Protein AF-A0A958V7B7-F1 (afdb_monomer_lite)

Structure (mmCIF, N/CA/C/O backbone):
data_AF-A0A958V7B7-F1
#
_entry.id   AF-A0A958V7B7-F1
#
loop_
_atom_site.group_PDB
_atom_site.id
_atom_site.type_symbol
_atom_site.label_atom_id
_atom_site.label_alt_id
_atom_site.label_comp_id
_atom_site.label_asym_id
_atom_site.label_entity_id
_atom_site.label_seq_id
_atom_site.pdbx_PDB_ins_code
_atom_site.Cartn_x
_atom_site.Cartn_y
_atom_site.Cartn_z
_atom_site.occupancy
_atom_site.B_iso_or_equiv
_atom_site.auth_seq_id
_atom_site.auth_comp_id
_atom_site.auth_asym_id
_atom_site.auth_atom_id
_atom_site.pdbx_PDB_model_num
ATOM 1 N N . MET A 1 1 ? -15.637 -10.402 1.774 1.00 50.88 1 MET A N 1
ATOM 2 C CA . MET A 1 1 ? -14.508 -10.799 2.648 1.00 50.88 1 MET A CA 1
ATOM 3 C C . MET A 1 1 ? -13.690 -9.546 2.922 1.00 50.88 1 MET A C 1
ATOM 5 O O . MET A 1 1 ? -13.561 -8.767 1.983 1.00 50.88 1 MET A O 1
ATOM 9 N N . PRO A 1 2 ? -13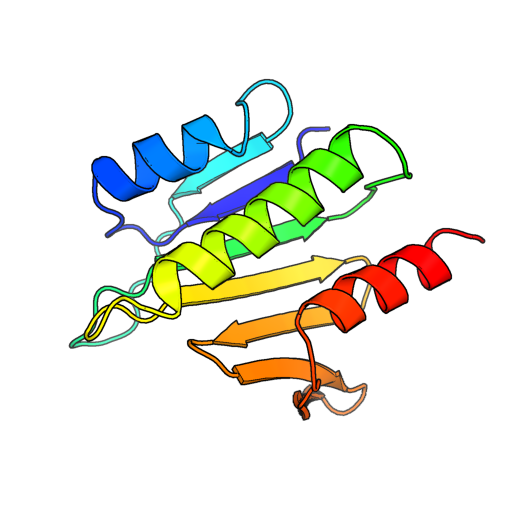.206 -9.317 4.154 1.00 59.47 2 PRO A N 1
ATOM 10 C CA . PRO A 1 2 ? -12.416 -8.130 4.476 1.00 59.47 2 PRO A CA 1
ATOM 11 C C . PRO A 1 2 ? -11.091 -8.124 3.703 1.00 59.47 2 PRO A C 1
ATOM 13 O O . PRO A 1 2 ? -10.537 -9.182 3.384 1.00 59.47 2 PRO A O 1
ATOM 16 N N . VAL A 1 3 ? -10.589 -6.931 3.384 1.00 64.38 3 VAL A N 1
ATOM 17 C CA . VAL A 1 3 ? -9.288 -6.767 2.720 1.00 64.38 3 VAL A CA 1
ATOM 18 C C . VAL A 1 3 ? -8.189 -7.039 3.742 1.00 64.38 3 VAL A C 1
ATOM 20 O O . VAL A 1 3 ? -8.166 -6.439 4.815 1.00 64.38 3 VAL A O 1
ATOM 23 N N . ASN A 1 4 ? -7.272 -7.949 3.419 1.00 66.81 4 ASN A N 1
ATOM 24 C CA . ASN A 1 4 ? -6.171 -8.288 4.316 1.00 66.81 4 ASN A CA 1
ATOM 25 C C . ASN A 1 4 ? -5.042 -7.261 4.179 1.00 66.81 4 ASN A C 1
ATOM 27 O O . ASN A 1 4 ? -4.540 -7.040 3.074 1.00 66.81 4 ASN A O 1
ATOM 31 N N . ILE A 1 5 ? -4.625 -6.697 5.312 1.00 65.81 5 ILE A N 1
ATOM 32 C CA . ILE A 1 5 ? -3.476 -5.802 5.450 1.00 65.81 5 ILE A CA 1
ATOM 33 C C . ILE A 1 5 ? -2.452 -6.514 6.324 1.00 65.81 5 ILE A C 1
ATOM 35 O O . ILE A 1 5 ? -2.680 -6.689 7.516 1.00 65.81 5 ILE A O 1
ATOM 39 N N . ALA A 1 6 ? -1.320 -6.927 5.763 1.00 68.19 6 ALA A N 1
ATOM 40 C CA . ALA A 1 6 ? -0.248 -7.518 6.556 1.00 68.19 6 ALA A CA 1
ATOM 41 C C . ALA A 1 6 ? 0.808 -6.462 6.913 1.00 68.19 6 ALA A C 1
ATOM 43 O O . ALA A 1 6 ? 1.375 -5.861 6.007 1.00 68.19 6 ALA A O 1
ATOM 44 N N . THR A 1 7 ? 1.079 -6.245 8.199 1.00 62.94 7 THR A N 1
ATOM 45 C CA . THR A 1 7 ? 2.079 -5.286 8.704 1.00 62.94 7 THR A CA 1
ATOM 46 C C . THR A 1 7 ? 3.398 -5.979 9.074 1.00 62.94 7 THR A C 1
ATOM 48 O O . THR A 1 7 ? 3.413 -7.198 9.216 1.00 62.94 7 THR A O 1
ATOM 51 N N . SER A 1 8 ? 4.499 -5.255 9.305 1.00 64.00 8 SER A N 1
ATOM 52 C CA . SER A 1 8 ? 5.667 -5.816 10.015 1.00 64.00 8 SER A CA 1
ATOM 53 C C . SER A 1 8 ? 5.348 -6.074 11.500 1.00 64.00 8 SER A C 1
ATOM 55 O O . SER A 1 8 ? 4.337 -5.589 12.022 1.00 64.00 8 SER A O 1
ATOM 57 N N . ILE A 1 9 ? 6.175 -6.871 12.189 1.00 62.94 9 ILE A N 1
ATOM 58 C CA . ILE A 1 9 ? 5.991 -7.159 13.624 1.00 62.94 9 ILE A CA 1
ATOM 59 C C . ILE A 1 9 ? 6.337 -5.952 14.513 1.00 62.94 9 ILE A C 1
ATOM 61 O O . ILE A 1 9 ? 5.739 -5.786 15.573 1.00 62.94 9 ILE A O 1
ATOM 65 N N . ASP A 1 10 ? 7.227 -5.077 14.039 1.00 64.19 10 ASP A N 1
ATOM 66 C CA . ASP A 1 10 ? 7.807 -3.959 14.795 1.00 64.19 10 ASP A CA 1
ATOM 67 C C . ASP A 1 10 ? 7.055 -2.623 14.632 1.00 64.19 10 ASP A C 1
ATOM 69 O O . ASP A 1 10 ? 7.627 -1.552 14.848 1.00 64.19 10 ASP A O 1
ATOM 73 N N . ILE A 1 11 ? 5.772 -2.652 14.249 1.00 70.06 11 ILE A N 1
ATOM 74 C CA . ILE A 1 11 ? 4.967 -1.424 14.158 1.00 70.06 11 ILE A CA 1
ATOM 75 C C . ILE A 1 11 ? 4.736 -0.822 15.550 1.00 70.06 11 ILE A C 1
ATOM 77 O O . ILE A 1 11 ? 4.385 -1.534 16.498 1.00 70.06 11 ILE A O 1
ATOM 81 N N . SER A 1 12 ? 4.914 0.494 15.698 1.00 70.19 12 SER A N 1
ATOM 82 C CA . SER A 1 12 ? 4.615 1.167 16.967 1.00 70.19 12 SER A CA 1
ATOM 83 C C . SER A 1 12 ? 3.104 1.269 17.196 1.00 70.19 12 SER A C 1
ATOM 85 O O . SER A 1 12 ? 2.309 1.226 16.258 1.00 70.19 12 SER A O 1
ATOM 87 N N . LYS A 1 13 ? 2.683 1.447 18.456 1.00 73.81 13 LYS A N 1
ATOM 88 C CA . LYS A 1 13 ? 1.261 1.632 18.796 1.00 73.81 13 LYS A CA 1
ATOM 89 C C . LYS A 1 13 ? 0.630 2.802 18.031 1.00 73.81 13 LYS A C 1
ATOM 91 O O . LYS A 1 13 ? -0.489 2.687 17.562 1.00 73.81 13 LYS A O 1
ATOM 96 N N . GLU A 1 14 ? 1.375 3.888 17.847 1.00 73.50 14 GLU A N 1
ATOM 97 C CA . GLU A 1 14 ? 0.943 5.044 17.053 1.00 73.50 14 GLU A CA 1
ATOM 98 C C . GLU A 1 14 ? 0.683 4.686 15.583 1.00 73.50 14 GLU A C 1
ATOM 100 O O . GLU A 1 14 ? -0.236 5.226 14.976 1.00 73.50 14 GLU A O 1
ATOM 105 N N . GLU A 1 15 ? 1.475 3.778 15.007 1.00 69.81 15 GLU A N 1
ATOM 106 C CA . GLU A 1 15 ? 1.292 3.297 13.634 1.00 69.81 15 GLU A CA 1
ATOM 107 C C . GLU A 1 15 ? 0.095 2.357 13.544 1.00 69.81 15 GLU A C 1
ATOM 109 O O . GLU A 1 15 ? -0.679 2.438 12.597 1.00 69.81 15 GLU A O 1
ATOM 114 N N . GLU A 1 16 ? -0.100 1.508 14.551 1.00 74.81 16 GLU A N 1
ATOM 115 C CA . GLU A 1 16 ? -1.279 0.653 14.644 1.00 74.81 16 GLU A CA 1
ATOM 116 C C . GLU A 1 16 ? -2.568 1.474 14.804 1.00 74.81 16 GLU A C 1
ATOM 118 O O . GLU A 1 16 ? -3.526 1.248 14.068 1.00 74.81 16 GLU A O 1
ATOM 123 N N . ASP A 1 17 ? -2.583 2.463 15.700 1.00 76.69 17 ASP A N 1
ATOM 124 C CA . ASP A 1 17 ? -3.715 3.372 15.909 1.00 76.69 17 ASP A CA 1
ATOM 125 C C . ASP A 1 17 ? -3.988 4.207 14.646 1.00 76.69 17 ASP A C 1
ATOM 127 O O . ASP A 1 17 ? -5.141 4.386 14.249 1.00 76.69 17 ASP A O 1
ATOM 131 N N . PHE A 1 18 ? -2.931 4.656 13.957 1.00 76.38 18 PHE A N 1
ATOM 132 C CA . PHE A 1 18 ? -3.046 5.311 12.656 1.00 76.38 18 PHE A CA 1
ATOM 133 C C . PHE A 1 18 ? -3.706 4.382 11.629 1.00 76.38 18 PHE A C 1
ATOM 135 O O . PHE A 1 18 ? -4.676 4.776 10.985 1.00 76.38 18 PHE A O 1
ATOM 142 N N . LEU A 1 19 ? -3.229 3.140 11.488 1.00 76.19 19 LEU A N 1
ATOM 143 C CA . LEU A 1 19 ? -3.789 2.169 10.543 1.00 76.19 19 LEU A CA 1
ATOM 144 C C . LEU A 1 19 ? -5.255 1.862 10.854 1.00 76.19 19 LEU A C 1
ATOM 146 O O . LEU A 1 19 ? -6.085 1.920 9.953 1.00 76.19 19 LEU A O 1
ATOM 150 N N . ARG A 1 20 ? -5.594 1.612 12.120 1.00 78.31 20 ARG A N 1
ATOM 151 C CA . ARG A 1 20 ? -6.975 1.358 12.561 1.00 78.31 20 ARG A CA 1
ATOM 152 C C . ARG A 1 20 ? -7.897 2.555 12.323 1.00 78.31 20 ARG A C 1
ATOM 154 O O . ARG A 1 20 ? -9.080 2.365 12.057 1.00 78.31 20 ARG A O 1
ATOM 161 N N . GLY A 1 21 ? -7.361 3.776 12.370 1.00 77.44 21 GLY A N 1
ATOM 162 C CA . GLY A 1 21 ? -8.099 4.998 12.050 1.00 77.44 21 GLY A CA 1
ATOM 163 C C . GLY A 1 21 ? -8.459 5.148 10.566 1.00 77.44 21 GLY A C 1
ATOM 164 O O . GLY A 1 21 ? -9.474 5.767 10.252 1.00 77.44 21 GLY A O 1
ATOM 165 N N . TYR A 1 22 ? -7.659 4.587 9.653 1.00 76.69 22 TYR A N 1
ATOM 166 C CA . TYR A 1 22 ? -7.903 4.663 8.203 1.00 76.69 22 TYR A CA 1
ATOM 167 C C . TYR A 1 22 ? -8.515 3.396 7.607 1.00 76.69 22 TYR A C 1
ATOM 169 O O . TYR A 1 22 ? -9.175 3.467 6.572 1.00 76.69 22 TYR A O 1
ATOM 177 N N . PHE A 1 23 ? -8.320 2.255 8.261 1.00 77.50 23 PHE A N 1
ATOM 178 C CA . PHE A 1 23 ? -8.771 0.945 7.816 1.00 77.50 23 PHE A CA 1
ATOM 179 C C . PHE A 1 23 ? -9.646 0.319 8.913 1.00 77.50 23 PHE A C 1
ATOM 181 O O . PHE A 1 23 ? -9.125 -0.386 9.781 1.00 77.50 23 PHE A O 1
ATOM 188 N N . PRO A 1 24 ? -10.966 0.594 8.917 1.00 72.88 24 PRO A N 1
ATOM 189 C CA . PRO A 1 24 ? -11.864 0.085 9.949 1.00 72.88 24 PRO A CA 1
ATOM 190 C C . PRO A 1 24 ? -11.932 -1.447 9.920 1.00 72.88 24 PRO A C 1
ATOM 192 O O . PRO A 1 24 ? -12.048 -2.048 8.849 1.00 72.88 24 PRO A O 1
ATOM 195 N N . GLU A 1 25 ? -11.910 -2.076 11.099 1.00 70.38 25 GLU A N 1
ATOM 196 C CA . GLU A 1 25 ? -11.836 -3.542 11.257 1.00 70.38 25 GLU A CA 1
ATOM 197 C C . GLU A 1 25 ? -12.997 -4.300 10.599 1.00 70.38 25 GLU A C 1
ATOM 199 O O . GLU A 1 25 ? -12.851 -5.447 10.185 1.00 70.38 25 GLU A O 1
ATOM 204 N N . GLU A 1 26 ? -14.153 -3.650 10.456 1.00 69.00 26 GLU A N 1
ATOM 205 C CA . GLU A 1 26 ? -15.332 -4.207 9.782 1.00 69.00 26 GLU A CA 1
ATOM 206 C C . GLU A 1 26 ? -15.072 -4.504 8.295 1.00 69.00 26 GLU A C 1
ATOM 208 O O . GLU A 1 26 ? -15.733 -5.346 7.687 1.00 69.00 26 GLU A O 1
ATOM 213 N N . SER A 1 27 ? -14.110 -3.794 7.702 1.00 67.62 27 SER A N 1
ATOM 214 C CA . SER A 1 27 ? -13.797 -3.814 6.271 1.00 67.62 27 SER A CA 1
ATOM 215 C C . SER A 1 27 ? -12.390 -4.336 5.969 1.00 67.62 27 SER A C 1
ATOM 217 O O . SER A 1 27 ? -12.147 -4.864 4.879 1.00 67.62 27 SER A O 1
ATOM 219 N N . PHE A 1 28 ? -11.469 -4.215 6.928 1.00 69.25 28 PHE A N 1
ATOM 220 C CA . PHE A 1 28 ? -10.055 -4.535 6.769 1.00 69.25 28 PHE A CA 1
ATOM 221 C C . PHE A 1 28 ? -9.554 -5.395 7.926 1.00 69.25 28 PHE A C 1
ATOM 223 O O . PHE A 1 28 ? -9.776 -5.088 9.091 1.00 69.25 28 PHE A O 1
ATOM 230 N N . GLU A 1 29 ? -8.816 -6.453 7.606 1.00 69.06 29 GLU A N 1
ATOM 231 C CA . GLU A 1 29 ? -8.182 -7.311 8.601 1.00 69.06 29 GLU A CA 1
ATOM 232 C C . GLU A 1 29 ? -6.685 -6.988 8.670 1.00 69.06 29 GLU A C 1
ATOM 234 O O . GLU A 1 29 ? -5.931 -7.311 7.748 1.00 69.06 29 GLU A O 1
ATOM 239 N N . ILE A 1 30 ? -6.251 -6.337 9.754 1.00 66.38 30 ILE A N 1
ATOM 240 C CA . ILE A 1 30 ? -4.843 -5.988 9.983 1.00 66.38 30 ILE A CA 1
ATOM 241 C C . ILE A 1 30 ? -4.145 -7.159 10.684 1.00 66.38 30 ILE A C 1
ATOM 243 O O . ILE A 1 30 ? -4.398 -7.449 11.853 1.00 66.38 30 ILE A O 1
ATOM 247 N N . LYS A 1 31 ? -3.239 -7.831 9.975 1.00 67.06 31 LYS A N 1
ATOM 248 C CA . LYS A 1 31 ? -2.438 -8.958 10.465 1.00 67.06 31 LYS A CA 1
ATOM 249 C C . LYS A 1 31 ? -0.987 -8.538 10.638 1.00 67.06 31 LYS A C 1
ATOM 251 O O . LYS A 1 31 ? -0.364 -8.076 9.692 1.00 67.06 31 LYS A O 1
ATOM 256 N N . LYS A 1 32 ? -0.394 -8.773 11.805 1.00 62.28 32 LYS A N 1
ATOM 257 C CA . LYS A 1 32 ? 1.058 -8.614 11.977 1.00 62.28 32 LYS A CA 1
ATOM 258 C C . LYS A 1 32 ? 1.762 -9.807 11.325 1.00 62.28 32 LYS A C 1
ATOM 260 O O . LYS A 1 32 ? 1.559 -10.947 11.733 1.00 62.28 32 LYS A O 1
ATOM 265 N N . SER A 1 33 ? 2.548 -9.552 10.288 1.00 57.47 33 SER A N 1
ATOM 266 C CA . SER A 1 33 ? 3.404 -10.535 9.629 1.00 57.47 33 SER A CA 1
ATOM 267 C C . SER A 1 33 ? 4.782 -10.539 10.285 1.00 57.47 33 SER A C 1
ATOM 269 O O . SER A 1 33 ? 5.342 -9.486 10.589 1.00 57.47 33 SER A O 1
ATOM 271 N N . VAL A 1 34 ? 5.361 -11.728 10.463 1.00 50.09 34 VAL A N 1
ATOM 272 C CA . VAL A 1 34 ? 6.699 -11.957 11.049 1.00 50.09 34 VAL A CA 1
ATOM 273 C C . VAL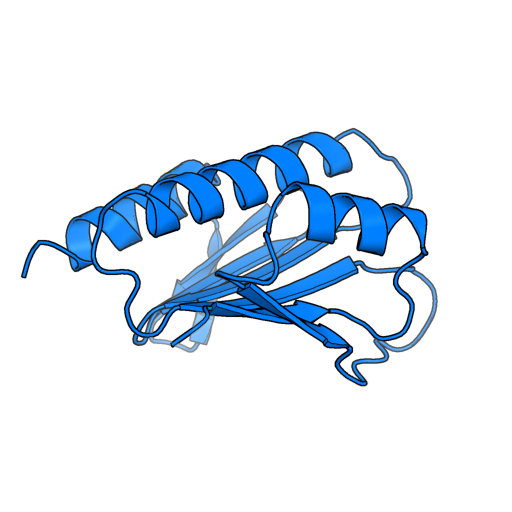 A 1 34 ? 7.808 -11.591 10.046 1.00 50.09 34 VAL A C 1
ATOM 275 O O . VAL A 1 34 ? 8.783 -12.314 9.870 1.00 50.09 34 VAL A O 1
ATOM 278 N N . PHE A 1 35 ? 7.640 -10.495 9.305 1.00 47.88 35 PHE A N 1
ATOM 279 C CA . PHE A 1 35 ? 8.660 -10.024 8.381 1.00 47.88 35 PHE A CA 1
ATOM 280 C C . PHE A 1 35 ? 9.663 -9.173 9.158 1.00 47.88 35 PHE A C 1
ATOM 282 O O . PHE A 1 35 ? 9.377 -8.026 9.498 1.00 47.88 35 PHE A O 1
ATOM 289 N N . THR A 1 36 ? 10.817 -9.763 9.462 1.00 48.75 36 THR A N 1
ATOM 290 C CA . THR A 1 36 ? 11.975 -9.092 10.059 1.00 48.75 36 THR A CA 1
ATOM 291 C C . THR A 1 36 ? 12.964 -8.786 8.930 1.00 48.75 36 THR A C 1
ATOM 293 O O . THR A 1 36 ? 13.738 -9.669 8.550 1.00 48.75 36 THR A O 1
ATOM 296 N N . PRO A 1 37 ? 12.938 -7.591 8.309 1.00 47.72 37 PRO A N 1
ATOM 297 C CA . PRO A 1 37 ? 14.026 -7.208 7.424 1.00 47.72 37 PRO A CA 1
ATOM 298 C C . PRO A 1 37 ? 15.287 -7.104 8.286 1.00 47.72 37 PRO A C 1
ATOM 300 O O . PRO A 1 37 ? 15.275 -6.486 9.350 1.00 47.72 37 PRO A O 1
ATOM 303 N N . GLY A 1 38 ? 16.355 -7.782 7.875 1.00 39.62 38 GLY A N 1
ATOM 304 C CA . GLY A 1 38 ? 17.616 -7.749 8.599 1.00 39.62 38 GLY A CA 1
ATOM 305 C C . GLY A 1 38 ? 18.124 -6.314 8.737 1.00 39.62 38 GLY A C 1
ATOM 306 O O . GLY A 1 38 ? 18.502 -5.718 7.740 1.00 39.62 38 GLY A O 1
ATOM 307 N N . VAL A 1 39 ? 18.165 -5.843 9.985 1.00 47.62 39 VAL A N 1
ATOM 308 C CA . VAL A 1 39 ? 19.060 -4.811 10.530 1.00 47.62 39 VAL A CA 1
ATOM 309 C C . VAL A 1 39 ? 18.869 -3.368 9.998 1.00 47.62 39 VAL A C 1
ATOM 311 O O . VAL A 1 39 ? 19.033 -3.070 8.822 1.00 47.62 39 VAL A O 1
ATOM 314 N N . ASP A 1 40 ? 18.587 -2.469 10.952 1.00 38.31 40 ASP A N 1
ATOM 315 C CA . ASP A 1 40 ? 18.791 -1.005 10.953 1.00 38.31 40 ASP A CA 1
ATOM 316 C C . ASP A 1 40 ? 17.778 -0.020 10.346 1.00 38.31 40 ASP A C 1
ATOM 318 O O . ASP A 1 40 ? 18.063 1.178 10.289 1.00 38.31 40 ASP A O 1
ATOM 322 N N . SER A 1 41 ? 16.534 -0.395 10.039 1.00 44.84 41 SER A N 1
ATOM 323 C CA . SER A 1 41 ? 15.466 0.628 10.003 1.00 44.84 41 SER A CA 1
ATOM 324 C C . SER A 1 41 ? 14.093 0.054 10.336 1.00 44.84 41 SER A C 1
ATOM 326 O O . SER A 1 41 ? 13.727 -1.031 9.893 1.00 44.84 41 SER A O 1
ATOM 328 N N . THR A 1 42 ? 13.315 0.776 11.145 1.00 50.78 42 THR A N 1
ATOM 329 C CA . THR A 1 42 ? 11.924 0.426 11.462 1.00 50.78 42 THR A CA 1
ATOM 330 C C . THR A 1 42 ? 11.062 0.698 10.229 1.00 50.78 42 THR A C 1
ATOM 332 O O . THR A 1 42 ? 10.490 1.779 10.084 1.00 50.78 42 THR A O 1
ATOM 335 N N . PHE A 1 43 ? 11.032 -0.251 9.294 1.00 55.31 43 PHE A N 1
ATOM 336 C CA . PHE A 1 43 ? 10.200 -0.156 8.100 1.00 55.31 43 PHE A CA 1
ATOM 337 C C . PHE A 1 43 ? 8.765 -0.560 8.444 1.00 55.31 43 PHE A C 1
ATOM 339 O O . PHE A 1 43 ? 8.505 -1.691 8.874 1.00 55.31 43 PHE A O 1
ATOM 346 N N . LEU A 1 44 ? 7.816 0.348 8.212 1.00 58.94 44 LEU A N 1
ATOM 347 C CA . LEU A 1 44 ? 6.409 -0.030 8.163 1.00 58.94 44 LEU A CA 1
ATOM 348 C C . LEU A 1 44 ? 6.182 -0.717 6.815 1.00 58.94 44 LEU A C 1
ATOM 350 O O . LEU A 1 44 ? 6.183 -0.054 5.780 1.00 58.94 44 LEU A O 1
ATOM 354 N N . ILE A 1 45 ? 6.043 -2.043 6.825 1.00 65.19 45 ILE A N 1
ATOM 355 C CA . ILE A 1 45 ? 5.754 -2.832 5.622 1.00 65.19 45 ILE A CA 1
ATOM 356 C C . ILE A 1 45 ? 4.275 -3.166 5.635 1.00 65.19 45 ILE A C 1
ATOM 358 O O . ILE A 1 45 ? 3.839 -3.851 6.551 1.00 65.19 45 ILE A O 1
ATOM 362 N N . LEU A 1 46 ? 3.521 -2.708 4.641 1.00 68.25 46 LEU A N 1
ATOM 363 C CA . LEU A 1 46 ? 2.098 -3.002 4.497 1.00 68.25 46 LEU A CA 1
ATOM 364 C C . LEU A 1 46 ? 1.868 -3.796 3.216 1.00 68.25 46 LEU A C 1
ATOM 366 O O . LEU A 1 46 ? 2.106 -3.277 2.131 1.00 68.25 46 LEU A O 1
ATOM 370 N N . ASN A 1 47 ? 1.387 -5.032 3.323 1.00 66.19 47 ASN A N 1
ATOM 371 C CA . ASN A 1 47 ? 1.000 -5.837 2.168 1.00 66.19 47 ASN A CA 1
ATOM 372 C C . ASN A 1 47 ? -0.520 -5.908 2.072 1.00 66.19 47 ASN A C 1
ATOM 374 O O . ASN A 1 47 ? -1.176 -6.469 2.949 1.00 66.19 47 ASN A O 1
ATOM 378 N N . PHE A 1 48 ? -1.065 -5.375 0.988 1.00 68.94 48 PHE A N 1
ATOM 379 C CA . PHE A 1 48 ? -2.489 -5.405 0.698 1.00 68.94 48 PHE A CA 1
ATOM 380 C C . PHE A 1 48 ? -2.768 -6.475 -0.349 1.00 68.94 48 PHE A C 1
ATOM 382 O O . PHE A 1 48 ? -2.224 -6.416 -1.451 1.00 68.94 48 PHE A O 1
ATOM 389 N N . VAL A 1 49 ? -3.617 -7.449 -0.016 1.00 66.06 49 VAL A N 1
ATOM 390 C CA . VAL A 1 49 ? -4.128 -8.420 -0.994 1.00 66.06 49 VAL A CA 1
ATOM 391 C C . VAL A 1 49 ? -5.551 -8.029 -1.350 1.00 66.06 49 VAL A C 1
ATOM 393 O O . VAL A 1 49 ? -6.497 -8.271 -0.600 1.00 66.06 49 VAL A O 1
ATOM 396 N N . VAL A 1 50 ? -5.679 -7.400 -2.511 1.00 66.38 50 VAL A N 1
ATOM 397 C CA . VAL A 1 50 ? -6.915 -6.824 -3.024 1.00 66.38 50 VAL A CA 1
ATOM 398 C C . VAL A 1 50 ? -7.469 -7.789 -4.075 1.00 66.38 50 VAL A C 1
ATOM 400 O O . VAL A 1 50 ? -7.205 -7.657 -5.266 1.00 66.38 50 VAL A O 1
ATOM 403 N N . SER A 1 51 ? -8.166 -8.836 -3.628 1.00 56.03 51 SER A N 1
ATOM 404 C CA . SER A 1 51 ? -8.660 -9.907 -4.512 1.00 56.03 51 SER A CA 1
ATOM 405 C C . SER A 1 51 ? -9.958 -9.558 -5.242 1.00 56.03 51 SER A C 1
ATOM 407 O O . SER A 1 51 ? -10.213 -10.090 -6.317 1.00 56.03 51 SER A O 1
ATOM 409 N N . ALA A 1 52 ? -10.780 -8.682 -4.665 1.00 52.00 52 ALA A N 1
ATOM 410 C CA . ALA A 1 52 ? -12.078 -8.303 -5.209 1.00 52.00 52 ALA A CA 1
ATOM 411 C C . ALA A 1 52 ? -12.537 -6.969 -4.611 1.00 52.00 52 ALA A C 1
ATOM 413 O O . ALA A 1 52 ? -13.587 -6.892 -3.974 1.00 52.00 52 ALA A O 1
ATOM 414 N N . VAL A 1 53 ? -11.747 -5.906 -4.773 1.00 54.91 53 VAL A N 1
ATOM 415 C CA . VAL A 1 53 ? -12.319 -4.567 -4.601 1.00 54.91 53 VAL A CA 1
ATOM 416 C C . VAL A 1 53 ? -13.062 -4.251 -5.892 1.00 54.91 53 VAL A C 1
ATOM 418 O O . VAL A 1 53 ? -12.546 -3.609 -6.797 1.00 54.91 53 VAL A O 1
ATOM 421 N N . ALA A 1 54 ? -14.261 -4.826 -5.996 1.00 49.06 54 ALA A N 1
ATOM 422 C CA . ALA A 1 54 ? -15.289 -4.307 -6.878 1.00 49.06 54 ALA A CA 1
ATOM 423 C C . ALA A 1 54 ? -15.572 -2.875 -6.406 1.00 49.06 54 ALA A C 1
ATOM 425 O O . ALA A 1 54 ? -15.639 -2.645 -5.197 1.00 49.06 54 ALA A O 1
ATOM 426 N N . GLY A 1 55 ? -15.634 -1.923 -7.336 1.00 60.94 55 GLY A N 1
ATOM 427 C CA . GLY A 1 55 ? -15.693 -0.492 -7.034 1.00 60.94 55 GLY A CA 1
ATOM 428 C C . GLY A 1 55 ? -16.737 -0.083 -5.982 1.00 60.94 55 GLY A C 1
ATOM 429 O O . GLY A 1 55 ? -17.668 -0.819 -5.653 1.00 60.94 55 GLY A O 1
ATOM 430 N N . GLY A 1 56 ? -16.575 1.127 -5.444 1.00 69.38 56 GLY A N 1
ATOM 431 C CA . GLY A 1 56 ? -17.449 1.702 -4.419 1.00 69.38 56 GLY A CA 1
ATOM 432 C C . GLY A 1 56 ? -16.699 2.073 -3.139 1.00 69.38 56 GLY A C 1
ATOM 433 O O . GLY A 1 56 ? -15.479 2.204 -3.128 1.00 69.38 56 GLY A O 1
ATOM 434 N N . VAL A 1 57 ? -17.434 2.212 -2.033 1.00 72.19 57 VAL A N 1
ATOM 435 C CA . VAL A 1 57 ? -16.946 2.824 -0.778 1.00 72.19 57 VAL A CA 1
ATOM 436 C C . VAL A 1 57 ? -15.660 2.181 -0.234 1.00 72.19 57 VAL A C 1
ATOM 438 O O . VAL A 1 57 ? -14.789 2.880 0.278 1.00 72.19 57 VAL A O 1
ATOM 441 N N . LEU A 1 58 ? -15.500 0.859 -0.361 1.00 72.44 58 LEU A N 1
ATOM 442 C CA . LEU A 1 58 ? -14.293 0.156 0.099 1.00 72.44 58 LEU A CA 1
ATOM 443 C C . LEU A 1 58 ? -13.044 0.519 -0.714 1.00 72.44 58 LEU A C 1
ATOM 445 O O . LEU A 1 58 ? -11.955 0.612 -0.144 1.00 72.44 58 LEU A O 1
ATOM 449 N N . TYR A 1 59 ? -13.199 0.744 -2.021 1.00 77.31 59 TYR A N 1
ATOM 450 C CA . TYR A 1 59 ? -12.118 1.213 -2.885 1.00 77.31 59 TYR A CA 1
ATOM 451 C C . TYR A 1 59 ? -11.691 2.630 -2.513 1.00 77.31 59 TYR A C 1
ATOM 453 O O . TYR A 1 59 ? -10.501 2.883 -2.345 1.00 77.31 59 TYR A O 1
ATOM 461 N N . ASP A 1 60 ? -12.657 3.526 -2.305 1.00 80.12 60 ASP A N 1
ATOM 462 C CA . ASP A 1 60 ? -12.387 4.919 -1.940 1.00 80.12 60 ASP A CA 1
ATOM 463 C C . ASP A 1 60 ? -11.680 5.024 -0.584 1.00 80.12 60 ASP A C 1
ATOM 465 O O . ASP A 1 60 ? -10.724 5.791 -0.432 1.00 80.12 60 ASP A O 1
ATOM 469 N N . LEU A 1 61 ? -12.096 4.209 0.394 1.00 79.81 61 LEU A N 1
ATOM 470 C CA . LEU A 1 61 ? -11.425 4.103 1.692 1.00 79.81 61 LEU A CA 1
ATOM 471 C C . LEU A 1 61 ? -9.998 3.568 1.547 1.00 79.81 61 LEU A C 1
ATOM 473 O O . LEU A 1 61 ? -9.074 4.127 2.137 1.00 79.81 61 LEU A O 1
ATOM 477 N N . PHE A 1 62 ? -9.801 2.529 0.732 1.00 81.75 62 PHE A N 1
ATOM 478 C CA . PHE A 1 62 ? -8.477 1.975 0.462 1.00 81.75 62 PHE A CA 1
ATOM 479 C C . PHE A 1 62 ? -7.554 3.009 -0.203 1.00 81.75 62 PHE A C 1
ATOM 481 O O . PHE A 1 62 ? -6.498 3.330 0.344 1.00 81.75 62 PHE A O 1
ATOM 488 N N . LYS A 1 63 ? -7.979 3.590 -1.331 1.00 85.06 63 LYS A N 1
ATOM 489 C CA . LYS A 1 63 ? -7.262 4.638 -2.074 1.00 85.06 63 LYS A CA 1
ATOM 490 C C . LYS A 1 63 ? -6.922 5.820 -1.168 1.00 85.06 63 LYS A C 1
ATOM 492 O O . LYS A 1 63 ? -5.764 6.230 -1.085 1.00 85.06 63 LYS A O 1
ATOM 497 N N . GLY A 1 64 ? -7.902 6.318 -0.414 1.00 85.06 64 GLY A N 1
ATOM 498 C CA . GLY A 1 64 ? -7.714 7.407 0.542 1.00 85.06 64 GLY A CA 1
ATOM 499 C C . GLY A 1 64 ? -6.724 7.070 1.662 1.00 85.06 64 GLY A C 1
ATOM 500 O O . GLY A 1 64 ? -5.879 7.900 2.001 1.00 85.06 64 GLY A O 1
ATOM 501 N N . GLY A 1 65 ? -6.789 5.854 2.211 1.00 84.25 65 GLY A N 1
ATOM 502 C CA . GLY A 1 65 ? -5.875 5.374 3.248 1.00 84.25 65 GLY A CA 1
ATOM 503 C C . GLY A 1 65 ? -4.425 5.301 2.767 1.00 84.25 65 GLY A C 1
ATOM 504 O O . GLY A 1 65 ? -3.532 5.826 3.433 1.00 84.25 65 GLY A O 1
ATOM 505 N N . ILE A 1 66 ? -4.186 4.728 1.582 1.00 86.00 66 ILE A N 1
ATOM 506 C CA . ILE A 1 66 ? -2.844 4.647 0.981 1.00 86.00 66 ILE A CA 1
ATOM 507 C C . ILE A 1 66 ? -2.283 6.038 0.671 1.00 86.00 66 ILE A C 1
ATOM 509 O O . ILE A 1 66 ? -1.133 6.319 1.008 1.00 86.00 66 ILE A O 1
ATOM 513 N N . LEU A 1 67 ? -3.083 6.933 0.081 1.00 87.56 67 LEU A N 1
ATOM 514 C CA . LEU A 1 67 ? -2.642 8.296 -0.227 1.00 87.56 67 LEU A CA 1
ATOM 515 C C . LEU A 1 67 ? -2.265 9.072 1.042 1.00 87.56 67 LEU A C 1
ATOM 517 O O . LEU A 1 67 ? -1.231 9.742 1.072 1.00 87.56 67 LEU A O 1
ATOM 521 N N . LYS A 1 68 ? -3.060 8.951 2.112 1.00 84.81 68 LYS A N 1
ATOM 522 C CA . LYS A 1 68 ? -2.760 9.592 3.401 1.00 84.81 68 LYS A CA 1
ATOM 523 C C . LYS A 1 68 ? -1.537 8.990 4.086 1.00 84.81 68 LYS A C 1
ATOM 525 O O . LYS A 1 68 ? -0.742 9.747 4.646 1.00 84.81 68 LYS A O 1
ATOM 530 N N . LEU A 1 69 ? -1.359 7.667 4.026 1.00 82.56 69 LEU A N 1
ATOM 531 C CA . LEU A 1 69 ? -0.145 6.990 4.497 1.00 82.56 69 LEU A CA 1
ATOM 532 C C . LEU A 1 69 ? 1.088 7.528 3.772 1.00 82.56 69 LEU A C 1
ATOM 534 O O . LEU A 1 69 ? 2.027 7.994 4.415 1.00 82.56 69 LEU A O 1
ATOM 538 N N . TYR A 1 70 ? 1.048 7.535 2.440 1.00 84.25 70 TYR A N 1
ATOM 539 C CA . TYR A 1 70 ? 2.139 8.023 1.607 1.00 84.25 70 TYR A CA 1
ATOM 540 C C . TYR A 1 70 ? 2.503 9.475 1.942 1.00 84.25 70 TYR A C 1
ATOM 542 O O . TYR A 1 70 ? 3.661 9.776 2.225 1.00 84.25 70 TYR A O 1
ATOM 550 N N . GLN A 1 71 ? 1.515 10.372 2.021 1.00 83.12 71 GLN A N 1
ATOM 551 C CA . GLN A 1 71 ? 1.748 11.772 2.391 1.00 83.12 71 GLN A CA 1
ATOM 552 C C . GLN A 1 71 ? 2.294 11.939 3.818 1.00 83.12 71 GLN A C 1
ATOM 554 O O . GLN A 1 71 ? 3.157 12.788 4.047 1.00 83.12 71 GLN A O 1
ATOM 559 N N . SER A 1 72 ? 1.824 11.131 4.775 1.00 79.50 72 SER A N 1
ATOM 560 C CA . SER A 1 72 ? 2.254 11.212 6.179 1.00 79.50 72 SER A CA 1
ATOM 561 C C . SER A 1 72 ? 3.711 10.792 6.374 1.00 79.50 72 SER A C 1
ATOM 563 O O . SER A 1 72 ? 4.387 11.336 7.247 1.00 79.50 72 SER A O 1
ATOM 565 N N . TYR A 1 73 ? 4.201 9.850 5.562 1.00 77.06 73 TYR A N 1
ATOM 566 C CA . TYR A 1 73 ? 5.577 9.351 5.634 1.00 77.06 73 TYR A CA 1
ATOM 567 C C . TYR A 1 73 ? 6.543 10.075 4.691 1.00 77.06 73 TYR A C 1
ATOM 569 O O . TYR A 1 73 ? 7.723 10.167 5.017 1.00 77.06 73 TYR A O 1
ATOM 577 N N . LYS A 1 74 ? 6.060 10.691 3.601 1.00 76.38 74 LYS A N 1
ATOM 578 C CA . LYS A 1 74 ? 6.876 11.505 2.676 1.00 76.38 74 LYS A CA 1
ATOM 579 C C . LYS A 1 74 ? 7.694 12.599 3.379 1.00 76.38 74 LYS A C 1
ATOM 581 O O . LYS A 1 74 ? 8.789 12.931 2.937 1.00 76.38 74 LYS A O 1
ATOM 586 N N . ASN A 1 75 ? 7.181 13.134 4.490 1.00 71.56 75 ASN A N 1
ATOM 587 C CA . ASN A 1 75 ? 7.804 14.225 5.247 1.00 71.56 75 ASN A CA 1
ATOM 588 C C . ASN A 1 75 ? 8.481 13.776 6.559 1.00 71.56 75 ASN A C 1
ATOM 590 O O . ASN A 1 75 ? 8.861 14.629 7.361 1.00 71.56 75 ASN A O 1
ATOM 594 N N . ARG A 1 76 ? 8.614 12.465 6.822 1.00 70.00 76 ARG A N 1
ATOM 595 C CA . ARG A 1 76 ? 9.222 11.938 8.057 1.00 70.00 76 ARG A CA 1
ATOM 596 C C . ARG A 1 76 ? 10.640 11.411 7.788 1.00 70.00 76 ARG A C 1
ATOM 598 O O . ARG A 1 76 ? 10.785 10.273 7.347 1.00 70.00 76 ARG A O 1
ATOM 605 N N . PRO A 1 77 ? 11.701 12.192 8.059 1.00 59.31 77 PRO A N 1
ATOM 606 C CA . PRO A 1 77 ? 13.070 11.709 7.896 1.00 59.31 77 PRO A CA 1
ATOM 607 C C . PRO A 1 77 ? 13.366 10.562 8.881 1.00 59.31 77 PRO A C 1
ATOM 609 O O . PRO A 1 77 ? 13.096 10.681 10.074 1.00 59.31 77 PRO A O 1
ATOM 612 N N . GLY A 1 78 ? 13.923 9.452 8.382 1.00 61.19 78 GLY A N 1
ATOM 613 C CA . GLY A 1 78 ? 14.412 8.324 9.193 1.00 61.19 78 GLY A CA 1
ATOM 614 C C . GLY A 1 78 ? 13.451 7.141 9.381 1.00 61.19 78 GLY A C 1
ATOM 615 O O . GLY A 1 78 ? 13.862 6.122 9.930 1.00 61.19 78 GLY A O 1
ATOM 616 N N . ARG A 1 79 ? 12.200 7.230 8.907 1.00 64.50 79 ARG A N 1
ATOM 617 C CA . ARG A 1 79 ? 11.276 6.085 8.833 1.00 64.50 79 ARG A CA 1
ATOM 618 C C . ARG A 1 79 ? 10.831 5.873 7.400 1.00 64.50 79 ARG A C 1
ATOM 620 O O . ARG A 1 79 ? 10.133 6.704 6.828 1.00 64.50 79 ARG A O 1
ATOM 627 N N . GLU A 1 80 ? 11.221 4.744 6.837 1.00 69.56 80 GLU A N 1
ATOM 628 C CA . GLU A 1 80 ? 10.906 4.414 5.459 1.00 69.56 80 GLU A CA 1
ATOM 629 C C . GLU A 1 80 ? 9.662 3.516 5.410 1.00 69.56 80 GLU A C 1
ATOM 631 O O . GLU A 1 80 ? 9.575 2.467 6.051 1.00 69.56 80 GLU A O 1
ATOM 636 N N . LEU A 1 81 ? 8.653 3.986 4.680 1.00 77.88 81 LEU A N 1
ATOM 637 C CA . LEU A 1 81 ? 7.397 3.283 4.452 1.00 77.88 81 LEU A CA 1
ATOM 638 C C . LEU A 1 81 ? 7.554 2.389 3.226 1.00 77.88 81 LEU A C 1
ATOM 640 O O . LEU A 1 81 ? 7.947 2.868 2.163 1.00 77.88 81 LEU A O 1
ATOM 644 N N . THR A 1 82 ? 7.214 1.111 3.362 1.00 81.06 82 THR A N 1
ATOM 645 C CA . THR A 1 82 ? 7.072 0.202 2.226 1.00 81.06 82 THR A CA 1
ATOM 646 C C . THR A 1 82 ? 5.634 -0.288 2.154 1.00 81.06 82 THR A C 1
ATOM 648 O O . THR A 1 82 ? 5.145 -0.957 3.057 1.00 81.06 82 THR A O 1
ATOM 651 N N . ILE A 1 83 ? 4.940 0.019 1.069 1.00 83.50 83 ILE A N 1
ATOM 652 C CA . ILE A 1 83 ? 3.606 -0.505 0.791 1.00 83.50 83 ILE A CA 1
ATOM 653 C C . ILE A 1 83 ? 3.708 -1.401 -0.431 1.00 83.50 83 ILE A C 1
ATOM 655 O O . ILE A 1 83 ? 4.110 -0.942 -1.495 1.00 83.50 83 ILE A O 1
ATOM 659 N N . THR A 1 84 ? 3.291 -2.652 -0.298 1.00 83.44 84 THR A N 1
ATOM 660 C CA . THR A 1 84 ? 3.094 -3.564 -1.422 1.00 83.44 84 THR A CA 1
ATOM 661 C C . THR A 1 84 ? 1.602 -3.766 -1.632 1.00 83.44 84 THR A C 1
ATOM 663 O O . THR A 1 84 ? 0.873 -4.126 -0.707 1.00 83.44 84 THR A O 1
ATOM 666 N N . ILE A 1 85 ? 1.135 -3.567 -2.856 1.00 83.38 85 ILE A N 1
ATOM 667 C CA . ILE A 1 85 ? -0.259 -3.781 -3.236 1.00 83.38 85 ILE A CA 1
ATOM 668 C C . ILE A 1 85 ? -0.277 -4.901 -4.264 1.00 83.38 85 ILE A C 1
ATOM 670 O O . ILE A 1 85 ? 0.291 -4.764 -5.345 1.00 83.38 85 ILE A O 1
ATOM 674 N N . LYS A 1 86 ? -0.927 -6.013 -3.930 1.00 80.06 86 LYS A N 1
ATOM 675 C CA . LYS A 1 86 ? -1.235 -7.085 -4.872 1.00 80.06 86 LYS A CA 1
ATOM 676 C C . LYS A 1 86 ? -2.698 -6.970 -5.274 1.00 80.06 86 LYS A C 1
ATOM 678 O O . LYS A 1 86 ? -3.579 -7.077 -4.420 1.00 80.06 86 LYS A O 1
ATOM 683 N N . TYR A 1 87 ? -2.949 -6.804 -6.564 1.00 78.94 87 TYR A N 1
ATOM 684 C CA . TYR A 1 87 ? -4.292 -6.760 -7.132 1.00 78.94 87 TYR A CA 1
ATOM 685 C C . TYR A 1 87 ? -4.344 -7.640 -8.370 1.00 78.94 87 TYR A C 1
ATOM 687 O O . TYR A 1 87 ? -3.594 -7.411 -9.316 1.00 78.94 87 TYR A O 1
ATOM 695 N N . LYS A 1 88 ? -5.209 -8.661 -8.344 1.00 76.75 88 LYS A N 1
ATOM 696 C CA . LYS A 1 88 ? -5.224 -9.730 -9.356 1.00 76.75 88 LYS A CA 1
ATOM 697 C C . LYS A 1 88 ? -3.795 -10.284 -9.553 1.00 76.75 88 LYS A C 1
ATOM 699 O O . LYS A 1 88 ? -3.177 -10.720 -8.575 1.00 76.75 88 LYS A O 1
ATOM 704 N N . ASP A 1 89 ? -3.265 -10.201 -10.772 1.00 76.44 89 ASP A N 1
ATOM 705 C CA . ASP A 1 89 ? -1.912 -10.636 -11.144 1.00 76.44 89 ASP A CA 1
ATOM 706 C C . ASP A 1 89 ? -0.878 -9.494 -11.145 1.00 76.44 89 ASP A C 1
ATOM 708 O O . ASP A 1 89 ? 0.298 -9.715 -11.429 1.00 76.44 89 ASP A O 1
ATOM 712 N N . LYS A 1 90 ? -1.285 -8.269 -10.788 1.00 82.06 90 LYS A N 1
ATOM 713 C C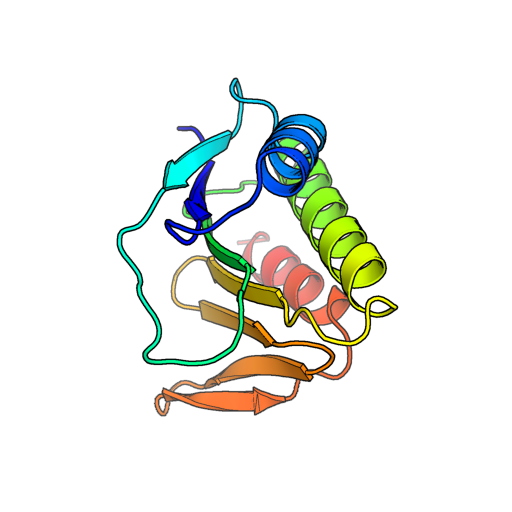A . LYS A 1 90 ? -0.413 -7.091 -10.729 1.00 82.06 90 LYS A CA 1
ATOM 714 C C . LYS A 1 90 ? 0.139 -6.883 -9.318 1.00 82.06 90 LYS A C 1
ATOM 716 O O . LYS A 1 90 ? -0.557 -7.054 -8.311 1.00 82.06 90 LYS A O 1
ATOM 721 N N . PHE A 1 91 ? 1.395 -6.453 -9.259 1.00 84.44 91 PHE A N 1
ATOM 722 C CA . PHE A 1 91 ? 2.078 -6.083 -8.024 1.00 84.44 91 PHE A CA 1
ATOM 723 C C . PHE A 1 91 ? 2.608 -4.658 -8.127 1.00 84.44 91 PHE A C 1
ATOM 725 O O . PHE A 1 91 ? 3.325 -4.321 -9.066 1.00 84.44 91 PHE A O 1
ATOM 732 N N . TYR A 1 92 ? 2.290 -3.843 -7.131 1.00 86.56 92 TYR A N 1
ATOM 733 C CA . TYR A 1 92 ? 2.778 -2.477 -6.996 1.00 86.56 92 TYR A CA 1
ATOM 734 C C . TYR A 1 92 ? 3.544 -2.335 -5.691 1.00 86.56 92 TYR A C 1
ATOM 736 O O . TYR A 1 92 ? 3.217 -2.983 -4.694 1.00 86.56 92 TYR A O 1
ATOM 744 N N . ARG A 1 93 ? 4.551 -1.468 -5.685 1.00 86.31 93 ARG A N 1
ATOM 745 C CA . ARG A 1 93 ? 5.380 -1.190 -4.519 1.00 86.31 93 ARG A CA 1
ATOM 746 C C . ARG A 1 93 ? 5.662 0.301 -4.407 1.00 86.31 93 ARG A C 1
ATOM 748 O O . ARG A 1 93 ? 6.215 0.897 -5.328 1.00 86.31 93 ARG A O 1
ATOM 755 N N . ILE A 1 94 ? 5.339 0.859 -3.248 1.00 86.75 94 ILE A N 1
ATOM 756 C CA . ILE A 1 94 ? 5.717 2.202 -2.812 1.00 86.75 94 ILE A CA 1
ATOM 757 C C . ILE A 1 94 ? 6.810 2.023 -1.763 1.00 86.75 94 ILE A C 1
ATOM 759 O O . ILE A 1 94 ? 6.568 1.358 -0.759 1.00 86.75 94 ILE A O 1
ATOM 763 N N . LYS A 1 95 ? 8.002 2.571 -1.984 1.00 82.94 95 LYS A N 1
ATOM 764 C CA . LYS A 1 95 ? 9.134 2.495 -1.053 1.00 82.94 95 LYS A CA 1
ATOM 765 C C . LYS A 1 95 ? 9.701 3.898 -0.853 1.00 82.94 95 LYS A C 1
ATOM 767 O O . LYS A 1 95 ? 10.281 4.476 -1.767 1.00 82.94 95 LYS A O 1
ATOM 772 N N . GLY A 1 96 ? 9.482 4.476 0.326 1.00 79.50 96 GLY A N 1
ATOM 773 C CA . GLY A 1 96 ? 9.784 5.887 0.568 1.00 79.50 96 GLY A CA 1
ATOM 774 C C . GLY A 1 96 ? 9.003 6.786 -0.398 1.00 79.50 96 GLY A C 1
ATOM 775 O O . GLY A 1 96 ? 7.779 6.852 -0.314 1.00 79.50 96 GLY A O 1
ATOM 776 N N . ASN A 1 97 ? 9.715 7.444 -1.319 1.00 79.81 97 ASN A N 1
ATOM 777 C CA . ASN A 1 97 ? 9.138 8.292 -2.373 1.00 79.81 97 ASN A CA 1
ATOM 778 C C . ASN A 1 97 ? 9.090 7.615 -3.751 1.00 79.81 97 ASN A C 1
ATOM 780 O O . ASN A 1 97 ? 8.604 8.218 -4.704 1.00 79.81 97 ASN A O 1
ATOM 784 N N . GLU A 1 98 ? 9.611 6.396 -3.873 1.00 83.56 98 GLU A N 1
ATOM 785 C CA . GLU A 1 98 ? 9.635 5.664 -5.133 1.00 83.56 98 GLU A CA 1
ATOM 786 C C . GLU A 1 98 ? 8.362 4.835 -5.279 1.00 83.56 98 GLU A C 1
ATOM 788 O O . GLU A 1 98 ? 7.980 4.084 -4.377 1.00 83.56 98 GLU A O 1
ATOM 793 N N . VAL A 1 99 ? 7.719 4.947 -6.436 1.00 87.75 99 VAL A N 1
ATOM 794 C CA . VAL A 1 99 ? 6.544 4.161 -6.808 1.00 87.75 99 VAL A CA 1
ATOM 795 C C . VAL A 1 99 ? 6.947 3.261 -7.965 1.00 87.75 99 VAL A C 1
ATOM 797 O O . VAL A 1 99 ? 7.640 3.691 -8.882 1.00 87.75 99 VAL A O 1
ATOM 800 N N . SER A 1 100 ? 6.574 1.987 -7.906 1.00 90.00 100 SER A N 1
ATOM 801 C CA . SER A 1 100 ? 6.955 1.010 -8.923 1.00 90.00 100 SER A CA 1
ATOM 802 C C .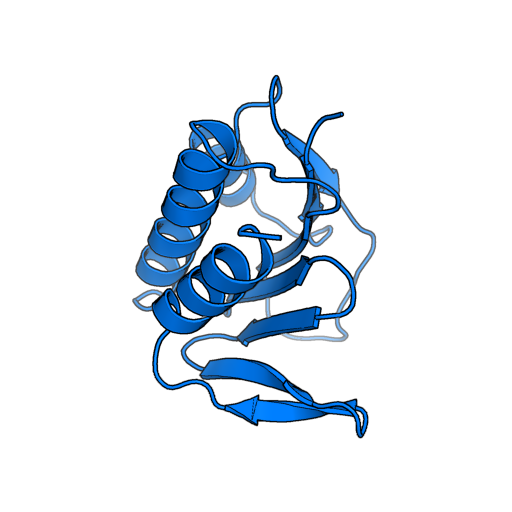 SER A 1 100 ? 5.889 -0.057 -9.128 1.00 90.00 100 SER A C 1
ATOM 804 O O . SER A 1 100 ? 5.159 -0.412 -8.200 1.00 90.00 100 SER A O 1
ATOM 806 N N . LYS A 1 101 ? 5.828 -0.594 -10.343 1.00 90.50 101 LYS A N 1
ATOM 807 C CA . LYS A 1 101 ? 4.976 -1.713 -10.746 1.00 90.50 101 LYS A CA 1
ATOM 808 C C . LYS A 1 101 ? 5.854 -2.875 -11.197 1.00 90.50 101 LYS A C 1
ATOM 810 O O . LYS A 1 101 ? 6.885 -2.664 -11.826 1.00 90.50 101 LYS A O 1
ATOM 815 N N . MET A 1 102 ? 5.458 -4.097 -10.871 1.00 87.75 102 MET A N 1
ATOM 816 C CA . MET A 1 102 ? 6.121 -5.299 -11.361 1.00 87.75 102 MET A CA 1
ATOM 817 C C . MET A 1 102 ? 5.724 -5.555 -12.818 1.00 87.75 102 MET A C 1
ATOM 819 O O . MET A 1 102 ? 4.537 -5.647 -13.137 1.00 87.75 102 MET A O 1
ATOM 823 N N . SER A 1 103 ? 6.722 -5.655 -13.685 1.00 85.44 103 SER A N 1
ATOM 824 C CA . SER A 1 103 ? 6.592 -6.068 -15.079 1.00 85.44 103 SER A CA 1
ATOM 825 C C . SER A 1 103 ? 6.429 -7.580 -15.206 1.00 85.44 103 SER A C 1
ATOM 827 O O . SER A 1 103 ? 6.689 -8.337 -14.269 1.00 85.44 103 SER A O 1
ATOM 829 N N . GLU A 1 104 ? 6.032 -8.033 -16.394 1.00 80.06 104 GLU A N 1
ATOM 830 C CA . GLU A 1 104 ? 5.853 -9.457 -16.714 1.00 80.06 104 GLU A CA 1
ATOM 831 C C . GLU A 1 104 ? 7.149 -10.275 -16.586 1.00 80.06 104 GLU A C 1
ATOM 833 O O . GLU A 1 104 ? 7.108 -11.465 -16.286 1.00 80.06 104 GLU A O 1
ATOM 838 N N . ASP A 1 105 ? 8.308 -9.635 -16.762 1.00 80.69 105 ASP A N 1
ATOM 839 C CA . ASP A 1 105 ? 9.634 -10.235 -16.572 1.00 80.69 105 ASP A CA 1
ATOM 840 C C . ASP A 1 105 ? 10.062 -10.326 -15.093 1.00 80.69 105 ASP A C 1
ATOM 842 O O . ASP A 1 105 ? 11.135 -10.841 -14.773 1.00 80.69 105 ASP A O 1
ATOM 846 N N . GLY A 1 106 ? 9.224 -9.824 -14.183 1.00 76.06 106 GLY A N 1
ATOM 847 C CA . GLY A 1 106 ? 9.459 -9.773 -12.747 1.00 76.06 106 GLY A CA 1
ATOM 848 C C . GLY A 1 106 ? 10.315 -8.600 -12.262 1.00 76.06 106 GLY A C 1
ATOM 849 O O . GLY A 1 106 ? 10.601 -8.521 -11.064 1.00 76.06 106 GLY A O 1
ATOM 850 N N . SER A 1 107 ? 10.712 -7.680 -13.147 1.00 83.00 107 SER A N 1
ATOM 851 C CA . SER A 1 107 ? 11.404 -6.442 -12.773 1.00 83.00 107 SER A CA 1
ATOM 852 C C . SER A 1 107 ? 10.435 -5.384 -12.230 1.00 83.00 107 SER A C 1
ATOM 854 O O . SER A 1 107 ? 9.238 -5.425 -12.501 1.00 83.00 107 SER A O 1
ATOM 856 N N . TYR A 1 108 ? 10.935 -4.426 -11.442 1.00 82.31 108 TYR A N 1
ATOM 857 C CA . TYR A 1 108 ? 10.144 -3.274 -10.992 1.00 82.31 108 TYR A CA 1
ATOM 858 C C . TYR A 1 108 ? 10.402 -2.081 -11.911 1.00 82.31 108 TYR A C 1
ATOM 860 O O . TYR A 1 108 ? 11.527 -1.585 -11.970 1.00 82.31 108 TYR A O 1
ATOM 868 N N . VAL A 1 109 ? 9.357 -1.604 -12.580 1.00 88.06 109 VAL A N 1
ATOM 869 C CA . VAL A 1 109 ? 9.381 -0.407 -13.425 1.00 88.06 109 VAL A CA 1
ATOM 870 C C . VAL A 1 109 ? 8.845 0.778 -12.623 1.00 88.06 109 VAL A C 1
ATOM 872 O O . VAL A 1 109 ? 7.822 0.627 -11.947 1.00 88.06 109 VAL A O 1
ATOM 875 N N . PRO A 1 110 ? 9.532 1.935 -12.633 1.00 87.19 110 PRO A N 1
ATOM 876 C CA . PRO A 1 110 ? 9.073 3.121 -11.925 1.00 87.19 110 PRO A CA 1
ATOM 877 C C . PRO A 1 110 ? 7.742 3.629 -12.483 1.00 87.19 110 PRO A C 1
ATOM 879 O O . PRO A 1 110 ? 7.442 3.479 -13.665 1.00 87.19 110 PRO A O 1
ATOM 882 N N . VAL A 1 111 ? 6.961 4.226 -11.594 1.00 87.25 111 VAL A N 1
ATOM 883 C CA . VAL A 1 111 ? 5.674 4.868 -11.857 1.00 87.25 111 VAL A CA 1
ATOM 884 C C . VAL A 1 111 ? 5.797 6.300 -11.341 1.00 87.25 111 VAL A C 1
ATOM 886 O O . VAL A 1 111 ? 6.336 6.505 -10.250 1.00 87.25 111 VAL A O 1
ATOM 889 N N . ASP A 1 112 ? 5.333 7.284 -12.107 1.00 78.25 112 ASP A N 1
ATOM 890 C CA . ASP A 1 112 ? 5.589 8.696 -11.795 1.00 78.25 112 ASP A CA 1
ATOM 891 C C . ASP A 1 112 ? 4.799 9.163 -10.564 1.00 78.25 112 ASP A C 1
ATOM 893 O O . ASP A 1 112 ? 5.311 9.899 -9.714 1.00 78.25 112 ASP A O 1
ATOM 897 N N . GLU A 1 113 ? 3.561 8.684 -10.416 1.00 83.94 113 GLU A N 1
ATOM 898 C CA . GLU A 1 113 ? 2.693 9.042 -9.299 1.00 83.94 113 GLU A CA 1
ATOM 899 C C . GLU A 1 113 ? 2.014 7.833 -8.651 1.00 83.94 113 GLU A C 1
ATOM 901 O O . GLU A 1 113 ? 1.567 6.899 -9.310 1.00 83.94 113 GLU A O 1
ATOM 906 N N . VAL A 1 114 ? 1.805 7.902 -7.329 1.00 85.25 114 VAL A N 1
ATOM 907 C CA . VAL A 1 114 ? 0.988 6.914 -6.594 1.00 85.25 114 VAL A CA 1
ATOM 908 C C . VAL A 1 114 ? -0.432 6.817 -7.175 1.00 85.25 114 VAL A C 1
ATOM 910 O O . VAL A 1 114 ? -1.040 5.751 -7.131 1.00 85.25 114 VAL A O 1
ATOM 913 N N . ASN A 1 115 ? -0.951 7.906 -7.752 1.00 85.31 115 ASN A N 1
ATOM 914 C CA . ASN A 1 115 ? -2.266 7.931 -8.392 1.00 85.31 115 ASN A CA 1
ATOM 915 C C . ASN A 1 115 ? -2.379 6.976 -9.585 1.00 85.31 115 ASN A C 1
ATOM 917 O O . ASN A 1 115 ? -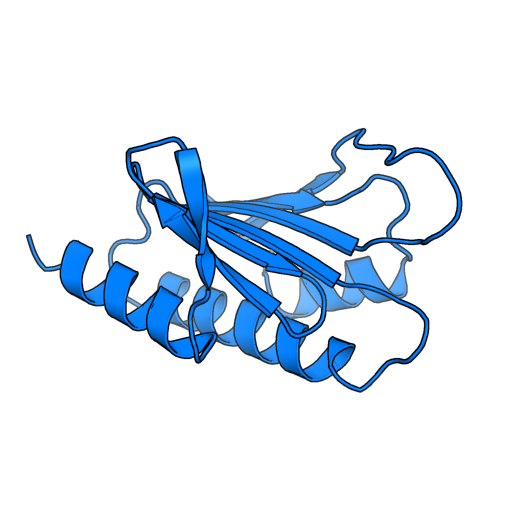3.455 6.429 -9.814 1.00 85.31 115 ASN A O 1
ATOM 921 N N . GLU A 1 116 ? -1.289 6.736 -10.314 1.00 84.62 116 GLU A N 1
ATOM 922 C CA . GLU A 1 116 ? -1.306 5.858 -11.486 1.00 84.62 116 GLU A CA 1
ATOM 923 C C . GLU A 1 116 ? -1.570 4.396 -11.119 1.00 84.62 116 GLU A C 1
ATOM 925 O O . GLU A 1 116 ? -2.206 3.685 -11.893 1.00 84.62 116 GLU A O 1
ATOM 930 N N . ILE A 1 117 ? -1.185 3.964 -9.908 1.00 85.94 117 ILE A N 1
ATOM 931 C CA . ILE A 1 117 ? -1.546 2.636 -9.385 1.00 85.94 117 ILE A CA 1
ATOM 932 C C . ILE A 1 117 ? -3.069 2.474 -9.380 1.00 85.94 117 ILE A C 1
ATOM 934 O O . ILE A 1 117 ? -3.596 1.449 -9.804 1.00 85.94 117 ILE A O 1
ATOM 938 N N . PHE A 1 118 ? -3.780 3.495 -8.904 1.00 86.31 118 PHE A N 1
ATOM 939 C CA . PHE A 1 118 ? -5.234 3.471 -8.773 1.00 86.31 118 PHE A CA 1
ATOM 940 C C . PHE A 1 118 ? -5.934 3.573 -10.125 1.00 86.31 118 PHE A C 1
ATOM 942 O O . PHE A 1 118 ? -6.908 2.864 -10.350 1.00 86.31 118 PHE A O 1
ATOM 949 N N . ILE A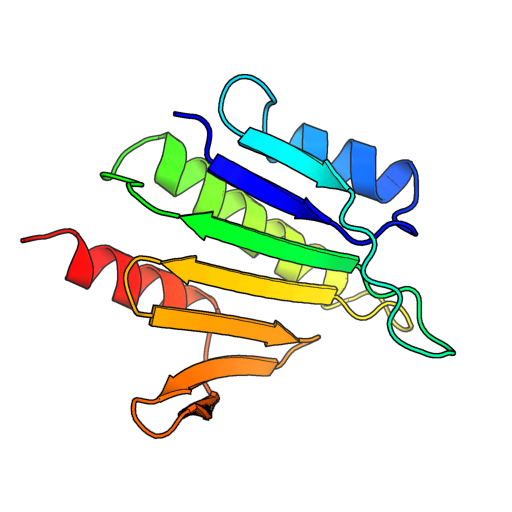 1 119 ? -5.400 4.378 -11.045 1.00 84.75 119 ILE A N 1
ATOM 950 C CA . ILE A 1 119 ? -5.911 4.454 -12.420 1.00 84.75 119 ILE A CA 1
ATOM 951 C C . ILE A 1 119 ? -5.790 3.087 -13.111 1.00 84.75 119 ILE A C 1
ATOM 953 O O . ILE A 1 119 ? -6.741 2.631 -13.740 1.00 84.75 119 ILE A O 1
ATOM 957 N N . ASP A 1 120 ? -4.656 2.396 -12.956 1.00 82.44 120 ASP A N 1
ATOM 958 C CA . ASP A 1 120 ? -4.451 1.057 -13.527 1.00 82.44 120 ASP A CA 1
ATOM 959 C C . ASP A 1 120 ? -5.405 0.012 -12.917 1.00 82.44 120 ASP A C 1
ATOM 961 O O . ASP A 1 120 ? -5.915 -0.856 -13.623 1.00 82.44 120 ASP A O 1
ATOM 965 N N . MET A 1 121 ? -5.706 0.116 -11.617 1.00 81.38 121 MET A N 1
ATOM 966 C CA . MET A 1 121 ? -6.709 -0.727 -10.951 1.00 81.38 121 MET A CA 1
ATOM 967 C C . MET A 1 121 ? -8.145 -0.422 -11.408 1.00 81.38 121 MET A C 1
ATOM 969 O O . MET A 1 121 ? -8.937 -1.350 -11.571 1.00 81.38 121 MET A O 1
ATOM 973 N N . GLU A 1 122 ? -8.491 0.855 -11.602 1.00 79.94 122 GLU A N 1
ATOM 974 C CA . GLU A 1 122 ? -9.811 1.301 -12.077 1.00 79.94 122 GLU A CA 1
ATOM 975 C C . GLU A 1 122 ? -10.070 0.791 -13.500 1.00 79.94 122 GLU A C 1
ATOM 977 O O . GLU A 1 122 ? -11.087 0.138 -13.728 1.00 79.94 122 GLU A O 1
ATOM 982 N N . ASN A 1 123 ? -9.105 0.955 -14.410 1.00 78.38 123 ASN A N 1
ATOM 983 C CA . ASN A 1 123 ? -9.201 0.459 -15.788 1.00 78.38 123 ASN A CA 1
ATOM 984 C C . ASN A 1 123 ? -9.335 -1.076 -15.864 1.00 78.38 123 ASN A C 1
ATOM 986 O O . ASN A 1 123 ? -10.039 -1.599 -16.723 1.00 78.38 123 ASN A O 1
ATOM 990 N N . ASP A 1 124 ? -8.692 -1.813 -14.952 1.00 72.12 124 ASP A N 1
ATOM 991 C CA . ASP A 1 124 ? -8.824 -3.276 -14.854 1.00 72.12 124 ASP A CA 1
ATOM 992 C C . ASP A 1 124 ? -10.164 -3.738 -14.261 1.00 72.12 124 ASP A C 1
ATOM 994 O O . ASP A 1 124 ? -10.469 -4.936 -14.294 1.00 72.12 124 ASP A O 1
ATOM 998 N N . SER A 1 125 ? -10.919 -2.840 -13.626 1.00 60.59 125 SER A N 1
ATOM 999 C CA . SER A 1 125 ? -12.183 -3.154 -12.952 1.00 60.59 125 SER A CA 1
ATOM 1000 C C . SER A 1 125 ? -13.400 -3.010 -13.874 1.00 60.59 125 SER A C 1
ATOM 1002 O O . SER A 1 125 ? -14.472 -3.488 -13.515 1.00 60.59 125 SER A O 1
ATOM 1004 N N . GLU A 1 126 ? -13.245 -2.383 -15.047 1.00 54.00 126 GLU A N 1
ATOM 1005 C CA . GLU A 1 126 ? -14.317 -2.144 -16.031 1.00 54.00 126 GLU A CA 1
ATOM 1006 C C . GLU A 1 126 ? -14.603 -3.333 -16.982 1.00 54.00 126 GLU A C 1
ATOM 1008 O O . GLU A 1 126 ? -15.250 -3.151 -18.013 1.00 54.00 126 GLU A O 1
ATOM 1013 N N . PHE A 1 127 ? -14.185 -4.558 -16.637 1.00 39.03 127 PHE A N 1
ATOM 1014 C CA . PHE A 1 127 ? -14.462 -5.785 -17.407 1.00 39.03 127 PHE A CA 1
ATOM 1015 C C . PHE A 1 127 ? -15.119 -6.885 -16.568 1.00 39.03 127 PHE A C 1
ATOM 1017 O O . PHE A 1 127 ? -14.567 -7.229 -15.495 1.00 39.03 127 PHE A O 1
#

Secondary structure (DSSP, 8-state):
-PEEEEEPTT--HHHHHHHHHHS-TTTEEEEE-----SSS---EEEEEEES---SSHHHHHHHHHHHHHHHHHHT-TT--EEEEEEETTEEEEEETTEEEEE-TTSPEEEES-HHHHHHHHHHTT--

Foldseek 3Di:
DAKEKEWEQQDDPVRVVLLCVLRPVVRYDYHHDPDDDPDDAPETEIETECEDCQDDDSLVSVLVSVVVVLVVQLPDPRYWYWYWYDYPPKIWIDTNNWTWIQDPVRDTDTDPDPVVVSVVVVVVNPD

Sequence (127 aa):
MPVNIATSIDISKEEEDFLRGYFPEESFEIKKSVFTPGVDSTFLILNFVVSAVAGGVLYDLFKGGILKLYQSYKNRPGRELTITIKYKDKFYRIKGNEVSKMSEDGSYVPVDEVNEIFIDMENDSEF

Radius of gyration: 14.17 Å; chains: 1; bounding box: 36×26×36 Å

pLDDT: mean 72.46, std 12.44, range [38.31, 90.5]